Protein AF-A0A974BN11-F1 (afdb_monomer)

Radius of gyration: 18.85 Å; Cα contacts (8 Å, |Δi|>4): 46; chains: 1; bounding box: 49×41×37 Å

Structure (mmCIF, N/CA/C/O backbone):
data_AF-A0A974BN11-F1
#
_entry.id   AF-A0A974BN11-F1
#
loop_
_atom_site.group_PDB
_atom_site.id
_atom_site.type_symbol
_atom_site.label_atom_id
_atom_site.label_alt_id
_atom_site.label_comp_id
_atom_site.label_asym_id
_atom_site.label_entity_id
_atom_site.label_seq_id
_atom_site.pdbx_PDB_ins_code
_atom_site.Cartn_x
_atom_site.Cartn_y
_atom_site.Cartn_z
_atom_site.occupancy
_atom_site.B_iso_or_equiv
_atom_site.auth_seq_id
_atom_site.auth_comp_id
_atom_site.auth_asym_id
_atom_site.auth_atom_id
_atom_site.pdbx_PDB_model_num
ATOM 1 N N . MET A 1 1 ? -22.266 30.030 22.915 1.00 61.12 1 MET A N 1
ATOM 2 C CA . MET A 1 1 ? -21.439 30.517 21.781 1.00 61.12 1 MET A CA 1
ATOM 3 C C . MET A 1 1 ? -19.983 30.057 21.875 1.00 61.12 1 MET A C 1
ATOM 5 O O . MET A 1 1 ? -19.550 29.363 20.971 1.00 61.12 1 MET A O 1
ATOM 9 N N . LYS A 1 2 ? -19.247 30.329 22.967 1.00 74.06 2 LYS A N 1
ATOM 10 C CA . LYS A 1 2 ? -17.843 29.877 23.141 1.00 74.06 2 LYS A CA 1
ATOM 11 C C . LYS A 1 2 ? -17.638 28.353 23.044 1.00 74.06 2 LYS A C 1
ATOM 13 O O . LYS A 1 2 ? -16.707 27.912 22.388 1.00 74.06 2 LYS A O 1
ATOM 18 N N . LEU A 1 3 ? -18.540 27.559 23.631 1.00 80.56 3 LEU A N 1
ATOM 19 C CA . LEU A 1 3 ? -18.482 26.089 23.570 1.00 80.56 3 LEU A CA 1
ATOM 20 C C . LEU A 1 3 ? -18.647 25.544 22.139 1.00 80.56 3 LEU A C 1
ATOM 22 O O . LEU A 1 3 ? -17.987 24.587 21.752 1.00 80.56 3 LEU A O 1
ATOM 26 N N . LEU A 1 4 ? -19.503 26.194 21.344 1.00 82.19 4 LEU A N 1
ATOM 27 C CA . LEU A 1 4 ? -19.759 25.811 19.957 1.00 82.19 4 LEU A CA 1
ATOM 28 C C . LEU A 1 4 ? -18.538 26.106 19.075 1.00 82.19 4 LEU A C 1
ATOM 30 O O . LEU A 1 4 ? -18.157 25.284 18.253 1.00 82.19 4 LEU A O 1
ATOM 34 N N . LEU A 1 5 ? -17.885 27.250 19.314 1.00 82.38 5 LEU A N 1
ATOM 35 C CA . LEU A 1 5 ? -16.633 27.616 18.655 1.00 82.38 5 LEU A CA 1
ATOM 36 C C . LEU A 1 5 ? -15.525 26.588 18.950 1.00 82.38 5 LEU A C 1
ATOM 38 O O . LEU A 1 5 ? -14.818 26.173 18.040 1.00 82.38 5 LEU A O 1
ATOM 42 N N . LEU A 1 6 ? -15.428 26.134 20.204 1.00 85.38 6 LEU A N 1
ATOM 43 C CA . LEU A 1 6 ? -14.427 25.158 20.645 1.00 85.38 6 LEU A CA 1
ATOM 44 C C . LEU A 1 6 ? -14.630 23.775 19.993 1.00 85.38 6 LEU A C 1
ATOM 46 O O . LEU A 1 6 ? -13.673 23.155 19.530 1.00 85.38 6 LEU A O 1
ATOM 50 N N . LEU A 1 7 ? -15.882 23.318 19.890 1.00 85.31 7 LEU A N 1
ATOM 51 C CA . LEU A 1 7 ? -16.239 22.070 19.201 1.00 85.31 7 LEU A CA 1
ATOM 52 C C . LEU A 1 7 ? -15.895 22.115 17.706 1.00 85.31 7 LEU A C 1
ATOM 54 O O . LEU A 1 7 ? -15.332 21.156 17.179 1.00 85.31 7 LEU A O 1
ATOM 58 N N . VAL A 1 8 ? -16.169 23.239 17.037 1.00 85.94 8 VAL A N 1
ATOM 59 C CA . VAL A 1 8 ? -15.821 23.434 15.619 1.00 85.94 8 VAL A CA 1
ATOM 60 C C . VAL A 1 8 ? -14.304 23.400 15.416 1.00 85.94 8 VAL A C 1
ATOM 62 O O . VAL A 1 8 ? -13.830 22.727 14.501 1.00 85.94 8 VAL A O 1
ATOM 65 N N . THR A 1 9 ? -13.524 24.051 16.286 1.00 81.50 9 THR A N 1
ATOM 66 C CA . THR A 1 9 ? -12.055 24.030 16.181 1.00 81.50 9 THR A CA 1
ATOM 67 C C . THR A 1 9 ? -11.465 22.630 16.362 1.00 81.50 9 THR A C 1
ATOM 69 O O . THR A 1 9 ? -10.572 22.250 15.611 1.00 81.50 9 THR A O 1
ATOM 72 N N . ILE A 1 10 ? -11.997 21.823 17.286 1.00 81.75 10 ILE A N 1
ATOM 73 C CA . ILE A 1 10 ? -11.518 20.449 17.520 1.00 81.75 10 ILE A CA 1
ATOM 74 C C . ILE A 1 10 ? -11.855 19.531 16.330 1.00 81.75 10 ILE A C 1
ATOM 76 O O . ILE A 1 10 ? -11.022 18.720 15.914 1.00 81.75 10 ILE A O 1
ATOM 80 N N . GLY A 1 11 ? -13.048 19.685 15.746 1.00 77.56 11 GLY A N 1
ATOM 81 C CA . GLY A 1 11 ? -13.459 18.934 14.557 1.00 77.56 11 GLY A CA 1
ATOM 82 C C . GLY A 1 11 ? -12.560 19.198 13.346 1.00 77.56 11 GLY A C 1
ATOM 83 O O . GLY A 1 11 ? -12.133 18.255 12.683 1.00 77.56 11 GLY A O 1
ATOM 84 N N . LEU A 1 12 ? -12.204 20.464 13.096 1.00 73.62 12 LEU A N 1
ATOM 85 C CA . LEU A 1 12 ? -11.336 20.8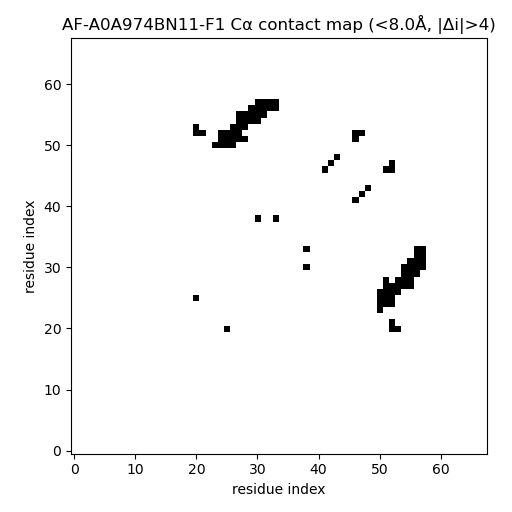53 11.977 1.00 73.62 12 LEU A CA 1
ATOM 86 C C . LEU A 1 12 ? -9.891 20.347 12.137 1.00 73.62 12 LEU A C 1
ATOM 88 O O . LEU A 1 12 ? -9.288 19.912 11.158 1.00 73.62 12 LEU A O 1
ATOM 92 N N . CYS A 1 13 ? -9.339 20.334 13.355 1.00 72.19 13 CYS A N 1
ATOM 93 C CA . CYS A 1 13 ? -7.973 19.849 13.602 1.00 72.19 13 CYS A CA 1
ATOM 94 C C . CYS A 1 13 ? -7.803 18.332 13.406 1.00 72.19 13 CYS A C 1
ATOM 96 O O . CYS A 1 13 ? -6.689 17.872 13.148 1.00 72.19 13 CYS A O 1
ATOM 98 N N . SER A 1 14 ? -8.882 17.553 13.525 1.00 66.69 14 SER A N 1
ATOM 99 C CA . SER A 1 14 ? -8.838 16.087 13.410 1.00 66.69 14 SER A CA 1
ATOM 100 C C . SER A 1 14 ? -8.745 15.605 11.958 1.00 66.69 14 SER A C 1
ATOM 102 O O . SER A 1 14 ? -8.227 14.520 11.703 1.00 66.69 14 SER A O 1
ATOM 104 N N . ALA A 1 15 ? -9.188 16.422 10.995 1.00 62.97 15 ALA A N 1
ATOM 105 C CA . ALA A 1 15 ? -9.173 16.069 9.577 1.00 62.97 15 ALA A CA 1
ATOM 106 C C . ALA A 1 15 ? -7.755 15.888 8.999 1.00 62.97 15 ALA A C 1
ATOM 108 O O . ALA A 1 15 ? -7.602 15.168 8.016 1.00 62.97 15 ALA A O 1
ATOM 109 N N . GLN A 1 16 ? -6.715 16.474 9.614 1.00 65.44 16 GLN A N 1
ATOM 110 C CA . GLN A 1 16 ? -5.339 16.375 9.099 1.00 65.44 16 GLN A CA 1
ATOM 111 C C . GLN A 1 16 ? -4.761 14.950 9.149 1.00 65.44 16 GLN A C 1
ATOM 113 O O . GLN A 1 16 ? -3.825 14.649 8.417 1.00 65.44 16 GLN A O 1
ATOM 118 N N . TYR A 1 17 ? -5.286 14.082 10.021 1.00 80.25 17 TYR A N 1
ATOM 119 C CA . TYR A 1 17 ? -4.729 12.746 10.266 1.00 80.25 17 TYR A CA 1
ATOM 120 C C . TYR A 1 17 ? -5.441 11.636 9.485 1.00 80.25 17 TYR A C 1
ATOM 122 O O . TYR A 1 17 ? -5.140 10.463 9.688 1.00 80.25 17 TYR A O 1
ATOM 130 N N . ASN A 1 18 ? -6.408 11.975 8.627 1.00 87.44 18 ASN A N 1
ATOM 131 C CA . ASN A 1 18 ? -7.122 10.983 7.832 1.00 87.44 18 ASN A CA 1
ATOM 132 C C . ASN A 1 18 ? -6.238 10.517 6.655 1.00 87.44 18 ASN A C 1
ATOM 134 O O . ASN A 1 18 ? -5.950 11.324 5.769 1.00 87.44 18 ASN A O 1
ATOM 138 N N . PRO A 1 19 ? -5.836 9.232 6.597 1.00 91.19 19 PRO A N 1
ATOM 139 C CA . PRO A 1 19 ? -4.989 8.720 5.521 1.00 91.19 19 PRO A CA 1
ATOM 140 C C . PRO A 1 19 ? -5.747 8.502 4.198 1.00 91.19 19 PRO A C 1
ATOM 142 O O . PRO A 1 19 ? -5.138 8.089 3.217 1.00 91.19 19 PRO A O 1
ATOM 145 N N . ASN A 1 20 ? -7.059 8.771 4.151 1.00 93.56 20 ASN A N 1
ATOM 146 C CA . ASN A 1 20 ? -7.942 8.572 2.995 1.00 93.56 20 ASN A CA 1
ATOM 147 C C . ASN A 1 20 ? -7.991 7.118 2.489 1.00 93.56 20 ASN A C 1
ATOM 149 O O . ASN A 1 20 ? -8.201 6.864 1.303 1.00 93.56 20 ASN A O 1
ATOM 153 N N . THR A 1 21 ? -7.817 6.149 3.387 1.00 95.75 21 THR A N 1
ATOM 154 C CA . T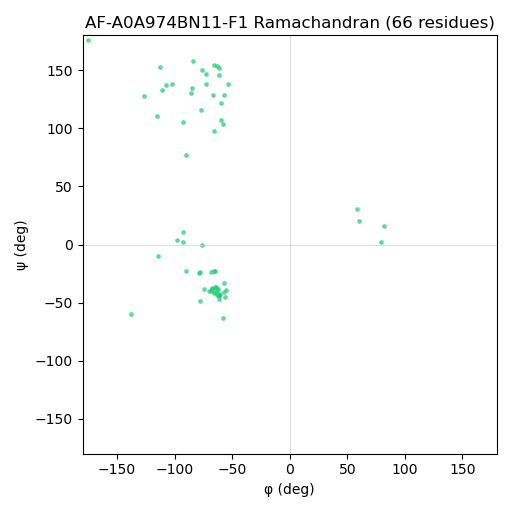HR A 1 21 ? -7.966 4.724 3.075 1.00 95.75 21 THR A CA 1
ATOM 155 C C . THR A 1 21 ? -9.431 4.296 3.168 1.00 95.75 21 THR A C 1
ATOM 157 O O . THR A 1 21 ? -10.252 4.933 3.831 1.00 95.75 21 THR A O 1
ATOM 160 N N . GLN A 1 22 ? -9.789 3.195 2.500 1.00 95.25 22 GLN A N 1
ATOM 161 C CA . GLN A 1 22 ? -11.127 2.617 2.661 1.00 95.25 22 GLN A CA 1
ATOM 162 C C . GLN A 1 22 ? -11.330 2.088 4.091 1.00 95.25 22 GLN A C 1
ATOM 164 O O . GLN A 1 22 ? -10.375 1.697 4.766 1.00 95.25 22 GLN A O 1
ATOM 169 N N . SER A 1 23 ? -12.589 2.026 4.534 1.00 94.81 23 SER A N 1
ATOM 170 C CA . SER A 1 23 ? -12.942 1.501 5.859 1.00 94.81 23 SER A CA 1
ATOM 171 C C . SER A 1 23 ? -12.373 0.095 6.088 1.00 94.81 23 SER A C 1
ATOM 173 O O . SER A 1 23 ? -12.388 -0.748 5.191 1.00 94.81 23 SER A O 1
ATOM 175 N N . GLY A 1 24 ? -11.856 -0.150 7.294 1.00 95.06 24 GLY A N 1
ATOM 176 C CA . GLY A 1 24 ? -11.234 -1.4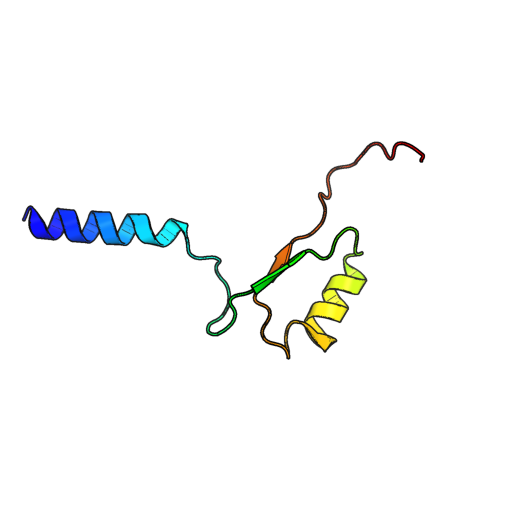23 7.670 1.00 95.06 24 GLY A CA 1
ATOM 177 C C . GLY A 1 24 ? -9.797 -1.618 7.173 1.00 95.06 24 GLY A C 1
ATOM 178 O O . GLY A 1 24 ? -9.216 -2.663 7.445 1.00 95.06 24 GLY A O 1
ATOM 179 N N . ARG A 1 25 ? -9.202 -0.632 6.485 1.00 97.25 25 ARG A N 1
ATOM 180 C CA . ARG A 1 25 ? -7.825 -0.693 5.973 1.00 97.25 25 ARG A CA 1
ATOM 181 C C . ARG A 1 25 ? -6.944 0.350 6.650 1.00 97.25 25 ARG A C 1
ATOM 183 O O . ARG A 1 25 ? -7.104 1.546 6.414 1.00 97.25 25 ARG A O 1
ATOM 190 N N . THR A 1 26 ? -6.007 -0.091 7.483 1.00 96.69 26 THR A N 1
ATOM 191 C CA . THR A 1 26 ? -5.206 0.799 8.349 1.00 96.69 26 THR A CA 1
ATOM 192 C C . THR A 1 26 ? -3.717 0.825 8.011 1.00 96.69 26 THR A C 1
ATOM 194 O O . THR A 1 26 ? -2.994 1.673 8.527 1.00 96.69 26 THR A O 1
ATOM 197 N N . SER A 1 27 ? -3.247 -0.076 7.145 1.00 97.12 27 SER A N 1
ATOM 198 C CA . SER A 1 27 ? -1.825 -0.221 6.819 1.00 97.12 27 SER A CA 1
ATOM 199 C C . SER A 1 27 ? -1.496 0.293 5.421 1.00 97.12 27 SER A C 1
ATOM 201 O O . SER A 1 27 ? -2.207 -0.000 4.459 1.00 97.12 27 SER A O 1
ATOM 203 N N . ILE A 1 28 ? -0.377 1.008 5.311 1.00 97.69 28 ILE A N 1
ATOM 204 C CA . ILE A 1 28 ? 0.264 1.391 4.048 1.00 97.69 28 ILE A CA 1
ATOM 205 C C . ILE A 1 28 ? 1.576 0.612 3.952 1.00 97.69 28 ILE A C 1
ATOM 207 O O . ILE A 1 28 ? 2.325 0.551 4.927 1.00 97.69 28 ILE A O 1
ATOM 211 N N . VAL A 1 29 ? 1.844 0.001 2.799 1.00 97.81 29 VAL A N 1
ATOM 212 C CA . VAL A 1 29 ? 3.073 -0.770 2.561 1.00 97.81 29 VAL A CA 1
ATOM 213 C C . VAL A 1 29 ? 4.060 0.044 1.735 1.00 97.81 29 VAL A C 1
ATOM 215 O O . VAL A 1 29 ? 3.674 0.700 0.773 1.00 97.81 29 VAL A O 1
ATOM 218 N N . HIS A 1 30 ? 5.340 0.002 2.090 1.00 97.69 30 HIS A N 1
ATOM 219 C CA . HIS A 1 30 ? 6.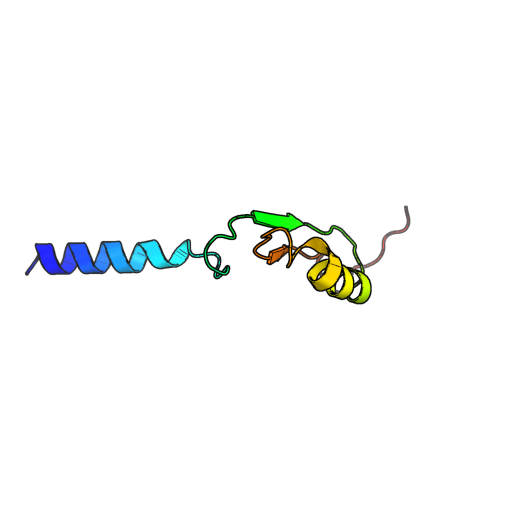400 0.585 1.273 1.00 97.69 30 HIS A CA 1
ATOM 220 C C . HIS A 1 30 ? 6.964 -0.486 0.336 1.00 97.69 30 HIS A C 1
ATOM 222 O O . HIS A 1 30 ? 7.700 -1.368 0.775 1.00 97.69 30 HIS A O 1
ATOM 228 N N . LEU A 1 31 ? 6.611 -0.415 -0.950 1.00 96.31 31 LEU A N 1
ATOM 229 C CA . LEU A 1 31 ? 7.176 -1.285 -1.986 1.00 96.31 31 LEU A CA 1
ATOM 230 C C . LEU A 1 31 ? 8.420 -0.611 -2.571 1.00 96.31 31 LEU A C 1
ATOM 232 O O . LEU A 1 31 ? 8.376 0.016 -3.630 1.00 96.31 31 LEU A O 1
ATOM 236 N N . PHE A 1 32 ? 9.514 -0.685 -1.815 1.00 94.88 32 PHE A N 1
ATOM 237 C CA . PHE A 1 32 ? 10.775 -0.021 -2.138 1.00 94.88 32 PHE A CA 1
ATOM 238 C C . PHE A 1 32 ? 11.336 -0.500 -3.486 1.00 94.88 32 PHE A C 1
ATOM 240 O O . PHE A 1 32 ? 11.562 -1.692 -3.674 1.00 94.88 32 PHE A O 1
ATOM 247 N N . GLU A 1 33 ? 11.534 0.443 -4.411 1.00 91.56 33 GLU A N 1
ATOM 248 C CA . GLU A 1 33 ? 12.095 0.248 -5.762 1.00 91.56 33 GLU A CA 1
ATOM 249 C C . GLU A 1 33 ? 11.313 -0.712 -6.675 1.00 91.56 33 GLU A C 1
ATOM 251 O O . GLU A 1 33 ? 11.826 -1.196 -7.686 1.00 91.56 33 GLU A O 1
ATOM 256 N N . TRP A 1 34 ? 10.037 -0.961 -6.375 1.00 94.69 34 TRP A N 1
ATOM 257 C CA . TRP A 1 34 ? 9.176 -1.740 -7.263 1.00 94.69 34 TRP A CA 1
ATOM 258 C C . TRP A 1 34 ? 8.783 -0.959 -8.519 1.00 94.69 34 TRP A C 1
ATOM 260 O O . TRP A 1 34 ? 8.554 0.252 -8.489 1.00 94.69 34 TRP A O 1
ATOM 270 N N . LYS A 1 35 ? 8.635 -1.676 -9.639 1.00 93.38 35 LYS A N 1
ATOM 271 C CA . LYS A 1 35 ? 8.122 -1.102 -10.888 1.00 93.38 35 LYS A CA 1
ATOM 272 C C 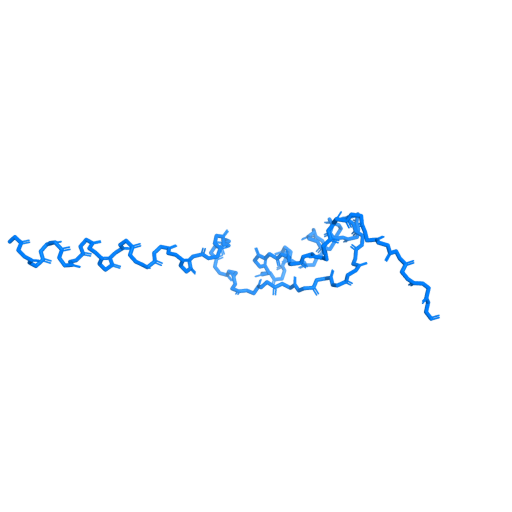. LYS A 1 35 ? 6.610 -0.921 -10.802 1.00 93.38 35 LYS A C 1
ATOM 274 O O . LYS A 1 35 ? 5.904 -1.731 -10.207 1.00 93.38 35 LYS A O 1
ATOM 279 N N . TRP A 1 36 ? 6.088 0.082 -11.502 1.00 94.00 36 TRP A N 1
ATOM 280 C CA . TRP A 1 36 ? 4.651 0.380 -11.535 1.00 94.00 36 TRP A CA 1
ATOM 281 C C . TRP A 1 36 ? 3.769 -0.794 -11.969 1.00 94.00 36 TRP A C 1
ATOM 283 O O . TRP A 1 36 ? 2.706 -1.001 -11.391 1.00 94.00 36 TRP A O 1
ATOM 293 N N . VAL A 1 37 ? 4.214 -1.577 -12.957 1.00 96.81 37 VAL A N 1
ATOM 294 C CA . VAL A 1 37 ? 3.474 -2.757 -13.437 1.00 96.81 37 VAL A CA 1
ATOM 295 C C . VAL A 1 37 ? 3.360 -3.840 -12.364 1.00 96.81 37 VAL A C 1
ATOM 297 O O . VAL A 1 37 ? 2.306 -4.457 -12.227 1.00 96.81 37 VAL A O 1
ATOM 300 N N . ASP A 1 38 ? 4.407 -4.008 -11.555 1.00 97.69 38 ASP A N 1
ATOM 301 C CA . ASP A 1 38 ? 4.431 -4.980 -10.466 1.00 97.69 38 ASP A CA 1
ATOM 302 C C . ASP A 1 38 ? 3.560 -4.494 -9.300 1.00 97.69 38 ASP A C 1
ATOM 304 O O . ASP A 1 38 ? 2.811 -5.280 -8.727 1.00 97.69 38 ASP A O 1
ATOM 308 N N . ILE A 1 39 ? 3.574 -3.187 -9.001 1.00 97.44 39 ILE A N 1
ATOM 309 C CA . ILE A 1 39 ? 2.685 -2.569 -8.000 1.00 97.44 39 ILE A CA 1
ATOM 310 C C . ILE A 1 39 ? 1.214 -2.738 -8.400 1.00 97.44 39 ILE A C 1
ATOM 312 O O . ILE A 1 39 ? 0.394 -3.099 -7.559 1.00 97.44 39 ILE A O 1
ATOM 316 N N . ALA A 1 40 ? 0.864 -2.507 -9.669 1.00 97.88 40 ALA A N 1
ATOM 317 C CA . ALA A 1 40 ? -0.505 -2.682 -10.153 1.00 97.88 40 ALA A CA 1
ATOM 318 C C . ALA A 1 40 ? -0.978 -4.136 -9.994 1.00 97.88 40 ALA A C 1
ATOM 320 O O . ALA A 1 40 ? -2.046 -4.380 -9.430 1.00 97.88 40 ALA A O 1
ATOM 321 N N . ALA A 1 41 ? -0.148 -5.100 -10.402 1.00 98.38 41 ALA A N 1
ATOM 322 C CA . ALA A 1 41 ? -0.443 -6.518 -10.221 1.00 98.38 41 ALA A CA 1
ATOM 323 C C . ALA A 1 41 ? -0.564 -6.902 -8.733 1.00 98.38 41 ALA A C 1
ATOM 325 O O . ALA A 1 41 ? -1.435 -7.687 -8.362 1.00 98.38 41 ALA A O 1
ATOM 326 N N . GLU A 1 42 ? 0.278 -6.335 -7.868 1.00 98.38 42 GLU A N 1
ATOM 327 C CA . GLU A 1 42 ? 0.276 -6.572 -6.420 1.00 98.38 42 GLU A CA 1
ATOM 328 C C . GLU A 1 42 ? -0.978 -6.019 -5.731 1.00 98.38 42 GLU A C 1
ATOM 330 O O . GLU A 1 42 ? -1.554 -6.674 -4.854 1.00 98.38 42 GLU A O 1
ATOM 335 N N . CYS A 1 43 ? -1.446 -4.849 -6.171 1.00 98.25 43 CYS A N 1
ATOM 336 C CA . CYS A 1 43 ? -2.705 -4.256 -5.732 1.00 98.25 43 CYS A CA 1
ATOM 337 C C . CYS A 1 43 ? -3.889 -5.204 -5.952 1.00 98.25 43 CYS A C 1
ATOM 339 O O . CYS A 1 43 ? -4.706 -5.379 -5.047 1.00 98.25 43 CYS A O 1
ATOM 341 N N . GLU A 1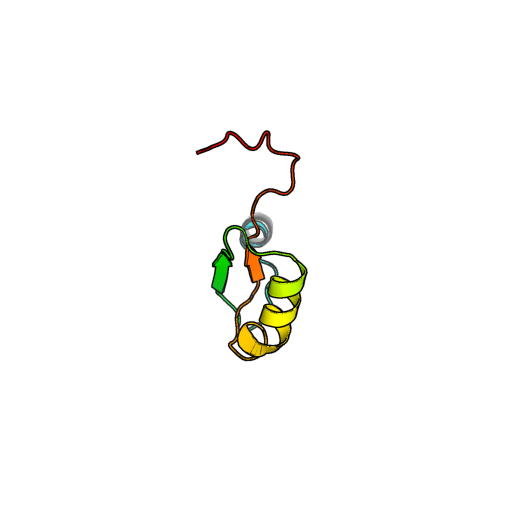 44 ? -3.965 -5.841 -7.120 1.00 98.50 44 GLU A N 1
ATOM 342 C CA . GLU A 1 44 ? -5.067 -6.738 -7.478 1.00 98.50 44 GLU A CA 1
ATOM 343 C C . GLU A 1 44 ? -4.933 -8.117 -6.829 1.00 98.50 44 GLU A C 1
ATOM 345 O O . GLU A 1 44 ? -5.887 -8.621 -6.231 1.00 98.50 44 GLU A O 1
ATOM 350 N N . ARG A 1 45 ? -3.749 -8.734 -6.918 1.00 98.31 45 ARG A N 1
ATOM 351 C CA . ARG A 1 45 ? -3.562 -10.133 -6.509 1.00 98.31 45 ARG A CA 1
ATOM 352 C C . ARG A 1 45 ? -3.428 -10.321 -4.998 1.00 98.31 45 ARG A C 1
ATOM 354 O O . ARG A 1 45 ? -3.695 -11.419 -4.518 1.00 98.31 45 ARG A O 1
ATOM 361 N N . TYR A 1 46 ? -2.995 -9.296 -4.253 1.00 98.25 46 TYR A N 1
ATOM 362 C CA . TYR A 1 46 ? -2.687 -9.436 -2.825 1.00 98.25 46 TYR A CA 1
ATOM 363 C C . TYR A 1 46 ? -3.177 -8.271 -1.957 1.00 98.25 46 TYR A C 1
ATOM 365 O O . TYR A 1 46 ? -3.977 -8.497 -1.049 1.00 98.25 46 TYR A O 1
ATOM 373 N N . LEU A 1 47 ? -2.745 -7.031 -2.197 1.00 98.25 47 LEU A N 1
ATOM 374 C CA . LEU A 1 47 ? -2.988 -5.918 -1.261 1.00 98.25 47 LEU A CA 1
ATOM 375 C C . LEU A 1 47 ? -4.477 -5.576 -1.127 1.00 98.25 47 LEU A C 1
ATOM 377 O O . LEU A 1 47 ? -4.975 -5.347 -0.019 1.00 98.25 47 LEU A O 1
ATOM 381 N N . GLY A 1 48 ? -5.203 -5.588 -2.245 1.00 97.12 48 GLY A N 1
ATOM 382 C CA . GLY A 1 48 ? -6.650 -5.419 -2.291 1.00 97.12 48 GLY A CA 1
ATOM 383 C C . GLY A 1 48 ? -7.358 -6.480 -1.444 1.00 97.12 48 GLY A C 1
ATOM 384 O O . GLY A 1 48 ? -7.973 -6.113 -0.439 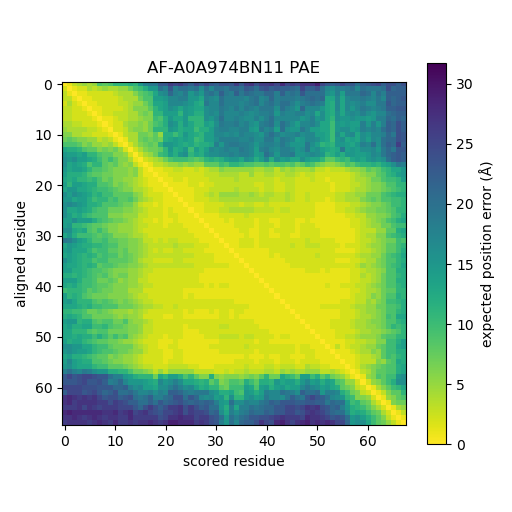1.00 97.12 48 GLY A O 1
ATOM 385 N N . PRO A 1 49 ? -7.242 -7.777 -1.773 1.00 97.88 49 PRO A N 1
ATOM 386 C CA . PRO A 1 49 ? -7.869 -8.853 -1.004 1.00 97.88 49 PRO A CA 1
ATOM 387 C C . PRO A 1 49 ? -7.470 -8.905 0.481 1.00 97.88 49 PRO A C 1
ATOM 389 O O . PRO A 1 49 ? -8.309 -9.224 1.318 1.00 97.88 49 PRO A O 1
ATOM 392 N N . ASN A 1 50 ? -6.230 -8.540 0.829 1.00 97.88 50 ASN A N 1
ATOM 393 C CA . ASN A 1 50 ? -5.703 -8.642 2.198 1.00 97.88 50 ASN A CA 1
ATOM 394 C C . ASN A 1 50 ? -5.864 -7.369 3.053 1.00 97.88 50 ASN A C 1
ATOM 396 O O . ASN A 1 50 ? -5.298 -7.282 4.139 1.00 97.88 50 ASN A O 1
ATOM 400 N N . GLY A 1 51 ? -6.634 -6.374 2.604 1.00 97.31 51 GLY A N 1
ATOM 401 C CA . GLY A 1 51 ? -7.009 -5.239 3.461 1.00 97.31 51 GLY A CA 1
ATOM 402 C C . GLY A 1 51 ? -5.965 -4.121 3.599 1.00 97.31 51 GLY A C 1
ATOM 403 O O . GLY A 1 51 ? -6.103 -3.271 4.478 1.00 97.31 51 GLY A O 1
ATOM 404 N N . PHE A 1 52 ? -4.952 -4.053 2.732 1.00 98.19 52 PHE A N 1
ATOM 405 C CA . PHE A 1 52 ? -4.001 -2.933 2.720 1.00 98.19 52 PHE A CA 1
ATOM 406 C C . PHE A 1 52 ? -4.654 -1.667 2.158 1.00 98.19 52 PHE A C 1
ATOM 408 O O . PHE A 1 52 ? -5.415 -1.731 1.190 1.00 98.19 52 PHE 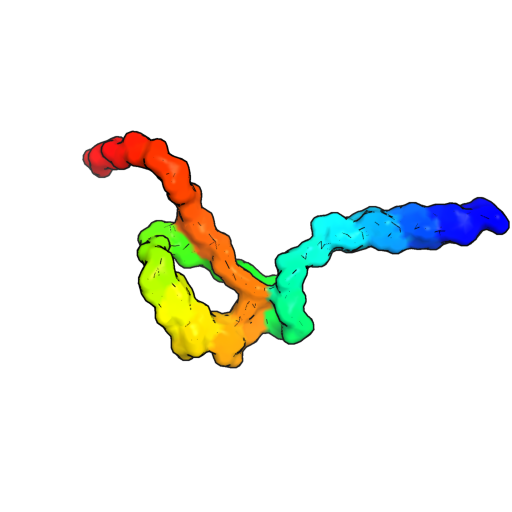A O 1
ATOM 415 N N . GLY A 1 53 ? -4.385 -0.521 2.785 1.00 97.19 53 GLY A N 1
ATOM 416 C CA . GLY A 1 53 ? -5.019 0.766 2.489 1.00 97.19 53 GLY A CA 1
ATOM 417 C C . GLY A 1 53 ? -4.303 1.603 1.431 1.00 97.19 53 GLY A C 1
ATOM 418 O O . GLY A 1 53 ? -4.948 2.432 0.798 1.00 97.19 53 GLY A O 1
ATOM 419 N N . GLY A 1 54 ? -3.007 1.379 1.213 1.00 97.31 54 GLY A N 1
ATOM 420 C CA . GLY A 1 54 ? -2.232 2.113 0.216 1.00 97.31 54 GLY A CA 1
ATOM 421 C C . GLY A 1 54 ? -0.800 1.606 0.063 1.00 97.31 54 GLY A C 1
ATOM 422 O O . GLY A 1 54 ? -0.354 0.724 0.801 1.00 97.31 54 GLY A O 1
ATOM 423 N N . VAL A 1 55 ? -0.086 2.199 -0.893 1.00 97.62 55 VAL A N 1
ATOM 424 C CA . VAL A 1 55 ? 1.315 1.895 -1.202 1.00 97.62 55 VAL A CA 1
ATOM 425 C C . VAL A 1 55 ? 2.127 3.188 -1.168 1.00 97.62 55 VAL A C 1
ATOM 427 O O . VAL A 1 55 ? 1.780 4.157 -1.840 1.00 97.62 55 VAL A O 1
ATOM 430 N N . GLN A 1 56 ? 3.217 3.194 -0.405 1.00 96.81 56 GLN A N 1
ATOM 431 C CA . GLN A 1 56 ? 4.285 4.178 -0.530 1.00 96.81 56 GLN A CA 1
ATOM 432 C C . GLN A 1 56 ? 5.258 3.693 -1.607 1.00 96.81 56 GLN A C 1
ATOM 434 O O . GLN A 1 56 ? 5.699 2.543 -1.579 1.00 96.81 56 GLN A O 1
ATOM 439 N N . VAL A 1 57 ? 5.586 4.575 -2.543 1.00 93.19 57 VAL A N 1
ATOM 440 C CA . VAL A 1 57 ? 6.451 4.295 -3.694 1.00 93.19 57 VAL A CA 1
ATOM 441 C C . VAL A 1 57 ? 7.758 5.069 -3.584 1.00 93.19 57 VAL A C 1
ATOM 443 O O . VAL A 1 57 ? 7.798 6.135 -2.963 1.00 93.19 57 VAL A O 1
ATOM 446 N N . SER A 1 58 ? 8.823 4.542 -4.189 1.00 90.56 58 SER A N 1
ATOM 447 C CA . SER A 1 58 ? 10.093 5.263 -4.302 1.00 90.56 58 SER A CA 1
ATOM 448 C C . SER A 1 58 ? 9.930 6.555 -5.108 1.00 90.56 58 SER A C 1
ATOM 450 O O . SER A 1 58 ? 9.069 6.664 -5.983 1.00 90.56 58 SER A O 1
ATOM 452 N N . MET A 1 59 ? 10.772 7.545 -4.806 1.00 78.44 59 MET A N 1
ATOM 453 C CA . MET A 1 59 ? 10.787 8.835 -5.497 1.00 78.44 59 MET A CA 1
ATOM 454 C C . MET A 1 59 ? 10.993 8.645 -7.007 1.00 78.44 59 MET A C 1
ATOM 456 O O . MET A 1 59 ? 11.939 7.989 -7.432 1.00 78.44 59 MET A O 1
ATOM 460 N N . TRP A 1 60 ? 10.116 9.249 -7.809 1.00 66.56 60 TRP A N 1
ATOM 461 C CA . TRP A 1 60 ? 10.120 9.181 -9.277 1.00 66.56 60 TRP A CA 1
ATOM 462 C C . TRP A 1 60 ? 10.898 10.317 -9.952 1.00 66.56 60 TRP A C 1
ATOM 464 O O . TRP A 1 60 ? 10.867 10.431 -11.177 1.00 66.56 60 TRP A O 1
ATOM 474 N N . MET A 1 61 ? 11.527 11.209 -9.179 1.00 69.75 61 MET A N 1
ATOM 475 C CA . MET A 1 61 ? 12.398 12.230 -9.763 1.00 69.75 61 MET A CA 1
ATOM 476 C C . MET A 1 61 ? 13.552 11.525 -10.484 1.00 69.75 61 MET A C 1
ATOM 478 O O . MET A 1 61 ? 13.998 10.472 -10.030 1.00 69.75 61 MET A O 1
ATOM 482 N N . GLU A 1 62 ? 14.025 12.089 -11.597 1.00 66.38 62 GLU A N 1
ATOM 483 C CA . GLU A 1 62 ? 15.233 11.597 -12.257 1.00 66.38 62 GLU A CA 1
ATOM 484 C C . GLU A 1 62 ? 16.390 11.668 -11.258 1.00 66.38 62 GLU A C 1
ATOM 486 O O . GLU A 1 62 ? 16.896 12.740 -10.926 1.00 66.38 62 GLU A O 1
ATOM 491 N N . ASN A 1 63 ? 16.749 10.510 -10.716 1.00 65.69 63 ASN A N 1
ATOM 492 C CA . ASN A 1 63 ? 17.904 10.381 -9.857 1.00 65.69 63 ASN A CA 1
ATOM 493 C C . ASN A 1 63 ? 19.111 10.190 -10.772 1.00 65.69 63 ASN A C 1
ATOM 495 O O . ASN A 1 63 ? 19.071 9.374 -11.698 1.00 65.69 63 ASN A O 1
ATOM 499 N N . ILE A 1 64 ? 20.202 10.905 -10.493 1.00 65.81 64 ILE A N 1
ATOM 500 C CA . ILE A 1 64 ? 21.517 10.465 -10.954 1.00 65.81 64 ILE A CA 1
ATOM 501 C C . ILE A 1 64 ? 21.702 9.095 -10.306 1.00 65.81 64 ILE A C 1
ATOM 503 O O . ILE A 1 64 ? 21.844 9.004 -9.088 1.00 65.81 64 ILE A O 1
ATOM 507 N N . MET A 1 65 ? 21.603 8.028 -11.099 1.00 61.88 65 MET A N 1
ATOM 508 C CA . MET A 1 65 ? 22.002 6.710 -10.631 1.00 61.88 65 MET A CA 1
ATOM 509 C C . MET A 1 65 ? 23.509 6.780 -10.405 1.00 61.88 65 MET A C 1
ATOM 511 O O . MET A 1 65 ? 24.279 6.701 -11.362 1.00 61.88 65 MET A O 1
ATOM 515 N N . GLU A 1 66 ? 23.934 7.003 -9.160 1.00 59.59 66 GLU A N 1
ATOM 516 C CA . GLU A 1 66 ? 25.321 6.736 -8.815 1.00 59.59 66 GLU A CA 1
ATOM 517 C C . GLU A 1 66 ? 25.540 5.220 -8.912 1.00 59.59 66 GLU A C 1
ATOM 519 O O . GLU A 1 66 ? 24.728 4.445 -8.393 1.00 59.59 66 GLU A O 1
ATOM 524 N N . PRO A 1 67 ? 26.578 4.778 -9.640 1.00 65.88 67 PRO A N 1
ATOM 525 C CA . PRO A 1 67 ? 26.938 3.371 -9.681 1.00 65.88 67 PRO A CA 1
ATOM 526 C C . PRO A 1 67 ? 27.359 2.884 -8.279 1.00 65.88 67 PRO A C 1
ATOM 528 O O . PRO A 1 67 ? 27.807 3.698 -7.470 1.00 65.88 67 PRO A O 1
ATOM 531 N N . PRO A 1 68 ? 27.199 1.576 -7.994 1.00 64.31 68 PRO A N 1
ATOM 532 C CA . PRO A 1 68 ? 27.520 0.982 -6.695 1.00 64.31 68 PRO A CA 1
ATOM 533 C C . PRO A 1 68 ? 29.004 1.077 -6.320 1.00 64.31 68 PRO A C 1
ATOM 535 O O . PRO A 1 68 ? 29.857 1.084 -7.241 1.00 64.31 68 PRO A O 1
#

Foldseek 3Di:
DVVVVVVVVVVVVVVVPDPPFDPQADAEEEPEPDDPVVVVVCCPPPCVVPRHRYYDYPDPPPDPPDDD

InterPro domains:
  IPR017853 Glycoside hydrolase superfamily [SSF51445] (17-66)

pLDDT: mean 86.83, std 12.78, range [59.59, 98.5]

Nearest 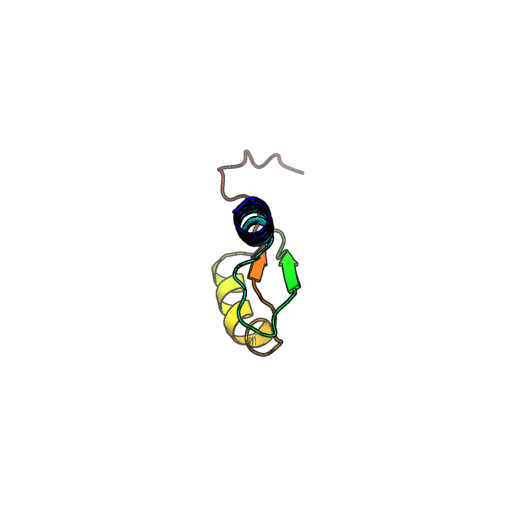PDB structures (foldseek):
  1q4n-assembly1_X  TM=9.988E-01  e=1.019E-04  Homo sapiens
  3blk-assembly1_A  TM=9.957E-01  e=2.019E-04  Homo sapiens
  1tmq-assembly1_A  TM=9.777E-01  e=4.283E-04  Tenebrio molitor
  3sqn-assembly1_A  TM=3.425E-01  e=4.084E+00  Enterococcus faecalis

Mean predicted aligned error: 8.59 Å

Secondary structure (DSSP, 8-state):
-HHHHHHHHHHHHHGGG---PPTT---EEEETT--HHHHHHHIIIIITTTT--EEEE---S-------

Organism: Xenopus laevis (NCBI:txid8355)

Sequence (68 aa):
MKLLLLLVTIGLCSAQYNPNTQSGRTSIVHLFEWKWVDIAAECERYLGPNGFGGVQVSMWMENIMEPP

Solvent-accessible surface area (backbone atoms only — not comparable to full-atom values): 4382 Å² total; per-residue (Å²): 109,72,68,59,53,52,52,52,54,55,58,61,65,57,61,79,74,62,86,81,43,57,91,92,23,86,46,68,45,73,49,76,79,62,52,70,71,58,51,55,52,41,39,66,79,41,38,53,81,70,41,49,37,49,74,46,69,59,84,82,66,93,67,84,80,74,79,132